Protein AF-A0A821WRP5-F1 (afdb_monomer_lite)

Organism: NCBI:txid392032

Structure (mmCIF, N/CA/C/O backbone):
data_AF-A0A821WRP5-F1
#
_entry.id   AF-A0A821WRP5-F1
#
loop_
_atom_site.group_PDB
_atom_site.id
_atom_site.type_symbol
_atom_site.label_atom_id
_atom_site.label_alt_id
_atom_site.label_comp_id
_atom_site.label_asym_id
_atom_site.label_ent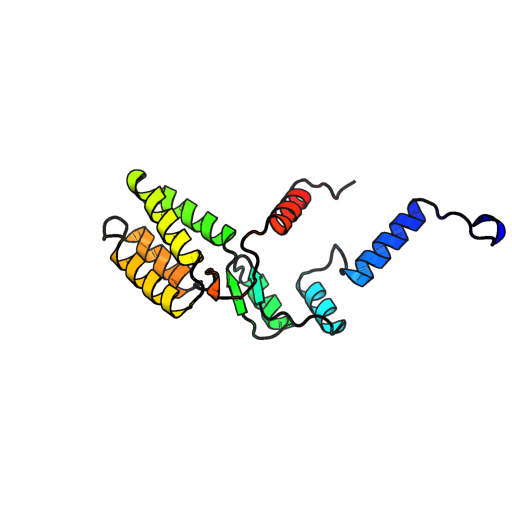ity_id
_atom_site.label_seq_id
_atom_site.pdbx_PDB_ins_code
_atom_site.Cartn_x
_atom_site.Cartn_y
_atom_site.Cartn_z
_atom_site.occupancy
_atom_site.B_iso_or_equiv
_atom_site.auth_seq_id
_atom_site.auth_comp_id
_atom_site.auth_asym_id
_atom_site.auth_atom_id
_atom_site.pdbx_PDB_model_num
ATOM 1 N N . MET A 1 1 ? 42.824 30.883 -27.222 1.00 52.09 1 MET A N 1
ATOM 2 C CA . MET A 1 1 ? 41.412 31.176 -26.844 1.00 52.09 1 MET A CA 1
ATOM 3 C C . MET A 1 1 ? 40.483 30.669 -27.947 1.00 52.09 1 MET A C 1
ATOM 5 O O . MET A 1 1 ? 40.907 30.674 -29.090 1.00 52.09 1 MET A O 1
ATOM 9 N N . LEU A 1 2 ? 39.255 30.213 -27.651 1.00 48.00 2 LEU A N 1
ATOM 10 C CA . LEU A 1 2 ? 38.344 29.538 -28.613 1.00 48.00 2 LEU A CA 1
ATOM 11 C C . LEU A 1 2 ? 38.156 30.268 -29.968 1.00 48.00 2 LEU A C 1
ATOM 13 O O . LEU A 1 2 ? 37.978 29.613 -30.993 1.00 48.00 2 LEU A O 1
ATOM 17 N N . HIS A 1 3 ? 38.312 31.595 -29.991 1.00 51.84 3 HIS A N 1
ATOM 18 C CA . HIS A 1 3 ? 38.303 32.428 -31.199 1.00 51.84 3 HIS A CA 1
ATOM 19 C C . HIS A 1 3 ? 39.407 32.119 -32.228 1.00 51.84 3 HIS A C 1
ATOM 21 O O . HIS A 1 3 ? 39.190 32.299 -33.422 1.00 51.84 3 HIS A O 1
ATOM 27 N N . GLU A 1 4 ? 40.567 31.612 -31.808 1.00 59.34 4 GLU A N 1
ATOM 28 C CA . GLU A 1 4 ? 41.700 31.310 -32.705 1.00 59.34 4 GLU A CA 1
ATOM 29 C C . GLU A 1 4 ? 41.466 30.049 -33.554 1.00 59.34 4 GLU A C 1
ATOM 31 O O . GLU A 1 4 ? 42.233 29.765 -34.469 1.00 59.34 4 GLU A O 1
ATOM 36 N N . ARG A 1 5 ? 40.402 29.286 -33.265 1.00 71.81 5 ARG A N 1
ATOM 37 C CA . ARG A 1 5 ? 40.033 28.052 -33.979 1.00 71.81 5 ARG A CA 1
ATOM 38 C C . ARG A 1 5 ? 38.814 28.211 -34.894 1.00 71.81 5 ARG A C 1
ATOM 40 O O . ARG A 1 5 ? 38.287 27.209 -35.360 1.00 71.81 5 ARG A O 1
ATOM 47 N N . GLY A 1 6 ? 38.341 29.440 -35.125 1.00 70.19 6 GLY A N 1
ATOM 48 C CA . GLY A 1 6 ? 37.154 29.699 -35.954 1.00 70.19 6 GLY A CA 1
ATOM 49 C C . GLY A 1 6 ? 35.841 29.185 -35.349 1.00 70.19 6 GLY A C 1
ATOM 50 O O . GLY A 1 6 ? 34.831 29.117 -36.041 1.00 70.19 6 GLY A O 1
ATOM 51 N N . ILE A 1 7 ? 35.846 28.821 -34.063 1.00 64.69 7 ILE A N 1
ATOM 52 C CA . ILE A 1 7 ? 34.660 28.345 -33.354 1.00 64.69 7 ILE A CA 1
ATOM 53 C C . ILE A 1 7 ? 33.909 29.573 -32.851 1.00 64.69 7 ILE A C 1
ATOM 55 O O . ILE A 1 7 ? 34.351 30.255 -31.924 1.00 64.69 7 ILE A O 1
ATOM 59 N N . THR A 1 8 ? 32.780 29.872 -33.487 1.00 79.31 8 THR A N 1
ATOM 60 C CA . THR A 1 8 ? 31.855 30.906 -33.026 1.00 79.31 8 THR A CA 1
ATOM 61 C C . THR A 1 8 ? 31.207 30.463 -31.723 1.00 79.31 8 THR A C 1
ATOM 63 O O . THR A 1 8 ? 30.772 29.318 -31.598 1.00 79.31 8 THR A O 1
ATOM 66 N N . VAL A 1 9 ? 31.147 31.366 -30.743 1.00 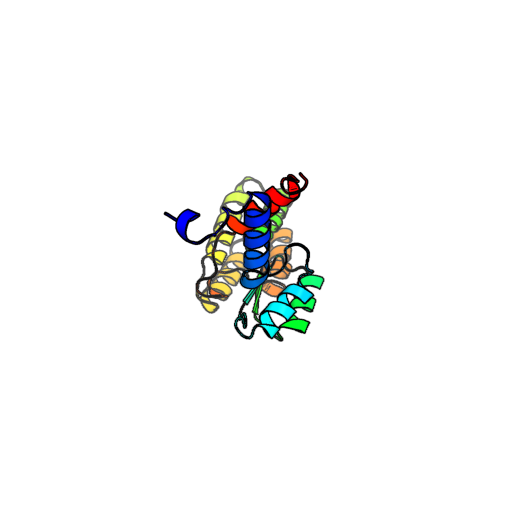79.50 9 VAL A N 1
ATOM 67 C CA . VAL A 1 9 ? 30.445 31.101 -29.484 1.00 79.50 9 VAL A CA 1
ATOM 68 C C . VAL A 1 9 ? 28.970 30.847 -29.813 1.00 79.50 9 VAL A C 1
ATOM 70 O O . VAL A 1 9 ? 28.354 31.717 -30.434 1.00 79.50 9 VAL A O 1
ATOM 73 N N . PRO A 1 10 ? 28.406 29.685 -29.443 1.00 78.56 10 PRO A N 1
ATOM 74 C CA . PRO A 1 10 ? 27.016 29.386 -29.736 1.00 78.56 10 PRO A CA 1
ATOM 75 C C . PRO A 1 10 ? 26.109 30.381 -29.015 1.00 78.56 10 PRO A C 1
ATOM 77 O O . PRO A 1 10 ? 26.334 30.749 -27.858 1.00 78.56 10 PRO A O 1
ATOM 80 N N . SER A 1 11 ? 25.064 30.812 -29.706 1.00 86.12 11 SER A N 1
ATOM 81 C CA . SER A 1 11 ? 23.987 31.584 -29.109 1.00 86.12 11 SER A CA 1
ATOM 82 C C . SER A 1 11 ? 23.290 30.775 -28.011 1.00 86.12 11 SER A C 1
ATOM 84 O O . SER A 1 11 ? 23.272 29.542 -28.013 1.00 86.12 11 SER A O 1
ATOM 86 N N . ILE A 1 12 ? 22.638 31.475 -27.082 1.00 74.00 12 ILE A N 1
ATOM 87 C CA . ILE A 1 12 ? 21.807 30.846 -26.042 1.00 74.00 12 ILE A CA 1
ATOM 88 C C . ILE A 1 12 ? 20.743 29.925 -26.663 1.00 74.00 12 ILE A C 1
ATOM 90 O O . ILE A 1 12 ? 20.415 28.885 -26.098 1.00 74.00 12 ILE A O 1
ATOM 94 N N . HIS A 1 13 ? 20.222 30.277 -27.842 1.00 78.56 13 HIS A N 1
ATOM 95 C CA . HIS A 1 13 ? 19.246 29.455 -28.549 1.00 78.56 13 HIS A CA 1
ATOM 96 C C . HIS A 1 13 ? 19.843 28.123 -29.026 1.00 78.56 13 HIS A C 1
ATOM 98 O O . HIS A 1 13 ? 19.242 27.071 -28.811 1.00 78.56 13 HIS A O 1
ATOM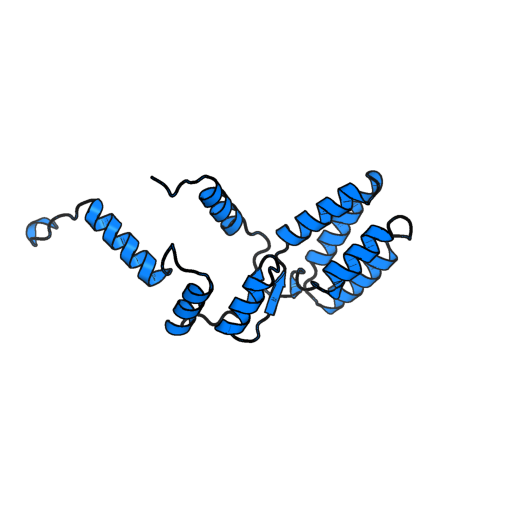 104 N N . GLU A 1 14 ? 21.039 28.153 -29.617 1.00 75.62 14 GLU A N 1
ATOM 105 C CA . GLU A 1 14 ? 21.755 26.948 -30.055 1.00 75.62 14 GLU A CA 1
ATOM 106 C C . GLU A 1 14 ? 22.125 26.059 -28.868 1.00 75.62 14 GLU A C 1
ATOM 108 O O . GLU A 1 14 ? 21.919 24.846 -28.923 1.00 75.62 14 GLU A O 1
ATOM 113 N N . LEU A 1 15 ? 22.572 26.660 -27.760 1.00 71.25 15 LEU A N 1
ATOM 114 C CA . LEU A 1 15 ? 22.867 25.934 -26.527 1.00 71.25 15 LEU A CA 1
ATOM 115 C C . LEU A 1 15 ? 21.613 25.249 -25.964 1.00 71.25 15 LEU A C 1
ATOM 117 O O . LEU A 1 15 ? 21.649 24.067 -25.632 1.00 71.25 15 LEU A O 1
ATOM 121 N N . ASN A 1 16 ? 20.484 25.957 -25.908 1.00 69.31 16 ASN A N 1
ATOM 122 C CA . ASN A 1 16 ? 19.221 25.397 -25.426 1.00 69.31 16 ASN A CA 1
ATOM 123 C C . ASN A 1 16 ? 18.692 24.282 -26.340 1.00 69.31 16 ASN A C 1
ATOM 125 O O . ASN A 1 16 ? 18.182 23.275 -25.848 1.00 69.31 16 ASN A O 1
ATOM 129 N N . SER A 1 17 ? 18.829 24.429 -27.662 1.00 75.44 17 SER A N 1
ATOM 130 C CA . SER A 1 17 ? 18.448 23.394 -28.628 1.00 75.44 17 SER A CA 1
ATOM 131 C C . SER A 1 17 ? 19.313 22.140 -28.481 1.00 75.44 17 SER A C 1
ATOM 133 O O . SER A 1 17 ? 18.786 21.025 -28.450 1.00 75.44 17 SER A O 1
ATOM 135 N N . PHE A 1 18 ? 20.625 22.316 -28.305 1.00 76.38 18 PHE A N 1
ATOM 136 C CA . PHE A 1 18 ? 21.556 21.225 -28.035 1.00 76.38 18 PHE A CA 1
ATOM 137 C C . PHE A 1 18 ? 21.220 20.510 -26.723 1.00 76.38 18 PHE A C 1
ATOM 139 O O . PHE A 1 18 ? 21.034 19.298 -26.730 1.00 76.38 18 PHE A O 1
ATOM 146 N N . LEU A 1 19 ? 21.039 21.243 -25.620 1.00 70.25 19 LEU A N 1
ATOM 147 C CA . LEU A 1 19 ? 20.686 20.662 -24.320 1.00 70.25 19 LEU A CA 1
ATOM 148 C C . LEU A 1 19 ? 19.351 19.915 -24.363 1.00 70.25 19 LEU A C 1
ATOM 150 O O . LEU A 1 19 ? 19.237 18.838 -23.789 1.00 70.25 19 LEU A O 1
ATOM 154 N N . ARG A 1 20 ? 18.348 20.445 -25.073 1.00 71.00 20 ARG A N 1
ATOM 155 C CA . ARG A 1 20 ? 17.077 19.743 -25.296 1.00 71.00 20 ARG A CA 1
ATOM 156 C C . ARG A 1 20 ? 17.276 18.456 -26.096 1.00 71.00 20 ARG A C 1
ATOM 158 O O . ARG A 1 20 ? 16.643 17.455 -25.790 1.00 71.00 20 ARG A O 1
ATOM 165 N N . THR A 1 21 ? 18.150 18.481 -27.099 1.00 75.75 21 THR A N 1
ATOM 166 C CA . THR A 1 21 ? 18.462 17.317 -27.938 1.00 75.75 21 THR A CA 1
ATOM 167 C C . THR A 1 21 ? 19.180 16.241 -27.130 1.00 75.75 21 THR A C 1
ATOM 169 O O . THR A 1 21 ? 18.729 15.104 -27.123 1.00 75.75 21 THR A O 1
ATOM 172 N N . VAL A 1 22 ? 20.221 16.607 -26.375 1.00 70.94 22 VAL A N 1
ATOM 173 C CA . VAL A 1 22 ? 20.930 15.700 -25.458 1.00 70.94 22 VAL A CA 1
ATOM 174 C C . VAL A 1 22 ? 19.968 15.128 -24.423 1.00 70.94 22 VAL A C 1
ATOM 176 O O . VAL A 1 22 ? 19.913 13.920 -24.251 1.00 70.94 22 VAL A O 1
ATOM 179 N N . LYS A 1 23 ? 19.127 15.966 -23.810 1.00 66.38 23 LYS A N 1
ATOM 180 C CA . LYS A 1 23 ? 18.127 15.515 -22.840 1.00 66.38 23 LYS A CA 1
ATOM 181 C C . LYS A 1 23 ? 17.125 14.532 -23.448 1.00 66.38 23 LYS A C 1
ATOM 183 O O . LYS A 1 23 ? 16.790 13.557 -22.797 1.00 66.38 23 LYS A O 1
ATOM 188 N N . ASN A 1 24 ? 16.662 14.770 -24.674 1.00 68.25 24 ASN A N 1
ATOM 189 C CA . ASN A 1 24 ? 15.761 13.845 -25.364 1.00 68.25 24 ASN A CA 1
ATOM 190 C C . ASN A 1 24 ? 16.453 12.525 -25.740 1.00 68.25 24 ASN A C 1
ATOM 192 O O . ASN A 1 24 ? 15.796 11.491 -25.760 1.00 68.25 24 ASN A O 1
ATOM 196 N N . ILE A 1 25 ? 17.751 12.565 -26.052 1.00 68.88 25 ILE A N 1
ATOM 197 C CA . ILE A 1 25 ? 18.556 11.377 -26.363 1.00 68.88 25 ILE A CA 1
ATOM 198 C C . ILE A 1 25 ? 18.848 10.566 -25.095 1.00 68.88 25 ILE A C 1
ATOM 200 O O . ILE A 1 25 ? 18.793 9.347 -25.145 1.00 68.88 25 ILE A O 1
ATOM 204 N N . GLU A 1 26 ? 19.154 11.218 -23.972 1.00 64.50 26 GLU A N 1
ATOM 205 C CA . GLU A 1 26 ? 19.534 10.542 -22.724 1.00 64.50 26 GLU A CA 1
ATOM 206 C C . GLU A 1 26 ? 18.332 10.149 -21.856 1.00 64.50 26 GLU A C 1
ATOM 208 O O . GLU A 1 26 ? 18.346 9.099 -21.225 1.00 64.50 26 GLU A O 1
ATOM 213 N N . LEU A 1 27 ? 17.303 10.998 -21.784 1.00 62.56 27 LEU A N 1
ATOM 214 C CA . LEU A 1 27 ? 16.180 10.858 -20.846 1.00 62.56 27 LEU A CA 1
ATOM 215 C C . LEU A 1 27 ? 14.833 10.606 -21.536 1.00 62.56 27 LEU A C 1
ATOM 217 O O . LEU A 1 27 ? 13.811 10.536 -20.854 1.00 62.56 27 LEU A O 1
ATOM 221 N N . GLY A 1 28 ? 14.822 10.508 -22.864 1.00 61.50 28 GLY A N 1
ATOM 222 C CA . GLY A 1 28 ? 13.608 10.373 -23.660 1.00 61.50 28 GLY A CA 1
ATOM 223 C C . GLY A 1 28 ? 12.853 11.699 -23.876 1.00 61.50 28 GLY A C 1
ATOM 224 O O . GLY A 1 28 ? 13.167 12.732 -23.271 1.00 61.50 28 GLY A O 1
ATOM 225 N N . PRO A 1 29 ? 11.862 11.718 -24.788 1.00 62.59 29 PRO A N 1
ATOM 226 C CA . PRO A 1 29 ? 11.104 12.926 -25.099 1.00 62.59 29 PRO A CA 1
ATOM 227 C C . PRO A 1 29 ? 10.222 13.396 -23.927 1.00 62.59 29 PRO A C 1
ATOM 229 O O . PRO A 1 29 ? 9.840 12.641 -23.039 1.00 62.59 29 PRO A O 1
ATOM 232 N N . THR A 1 30 ? 9.831 14.671 -23.928 1.00 54.78 30 THR A N 1
ATOM 233 C CA . THR A 1 30 ? 9.022 15.265 -22.842 1.00 54.78 30 THR A CA 1
ATOM 234 C C . THR A 1 30 ? 7.502 15.180 -23.042 1.00 54.78 30 THR A C 1
ATOM 236 O O . THR A 1 30 ? 6.758 15.563 -22.145 1.00 54.78 30 THR A O 1
ATOM 239 N N . SER A 1 31 ? 7.026 14.741 -24.213 1.00 55.72 31 SER A N 1
ATOM 240 C CA . SER A 1 31 ? 5.604 14.786 -24.628 1.00 55.72 31 SER A CA 1
ATOM 241 C C . SER A 1 31 ? 5.043 13.438 -25.096 1.00 55.72 31 SER A C 1
ATOM 243 O O . SER A 1 31 ? 4.013 13.381 -25.758 1.00 55.72 31 SER A O 1
ATOM 245 N N . ILE A 1 32 ? 5.770 12.375 -24.804 1.00 56.53 32 ILE A N 1
ATOM 246 C CA . ILE A 1 32 ? 5.565 11.005 -25.264 1.00 56.53 32 ILE A CA 1
ATOM 247 C C . ILE A 1 32 ? 4.672 10.264 -24.262 1.00 56.53 32 ILE A C 1
ATOM 249 O O . ILE A 1 32 ? 4.785 10.459 -23.046 1.00 56.53 32 ILE A O 1
ATOM 253 N N . SER A 1 33 ? 3.744 9.450 -24.764 1.00 63.50 33 SER A N 1
ATOM 254 C CA . SER A 1 33 ? 2.876 8.624 -23.922 1.00 63.50 33 SER A CA 1
ATOM 255 C C . SER A 1 33 ? 3.696 7.593 -23.136 1.00 63.50 33 SER A C 1
ATOM 257 O O . SER A 1 33 ? 4.821 7.259 -23.504 1.00 63.50 33 SER A O 1
ATOM 259 N N . LEU A 1 34 ? 3.161 7.073 -22.026 1.00 61.91 34 LEU A N 1
ATOM 260 C CA . LEU A 1 34 ? 3.886 6.081 -21.222 1.00 61.91 34 LEU A CA 1
ATOM 261 C C . LEU A 1 34 ? 4.288 4.852 -22.054 1.00 61.91 34 LEU A C 1
ATOM 263 O O . LEU A 1 34 ? 5.418 4.399 -21.933 1.00 61.91 34 LEU A O 1
ATOM 267 N N . GLY A 1 35 ? 3.397 4.359 -22.922 1.00 63.28 35 GLY A N 1
ATOM 268 C CA . GLY A 1 35 ? 3.679 3.199 -23.773 1.00 63.28 35 GLY A CA 1
ATOM 269 C C . GLY A 1 35 ? 4.850 3.442 -24.723 1.00 63.28 35 GLY A C 1
ATOM 270 O O . GLY A 1 35 ? 5.744 2.612 -24.827 1.00 63.28 35 GLY A O 1
ATOM 271 N N . GLU A 1 36 ? 4.909 4.617 -25.342 1.00 64.88 36 GLU A N 1
ATOM 272 C CA . GLU A 1 36 ? 6.029 4.994 -26.201 1.00 64.88 36 GLU A CA 1
ATOM 273 C C . GLU A 1 36 ? 7.331 5.191 -25.387 1.00 64.88 36 GLU A C 1
ATOM 275 O O . GLU A 1 36 ? 8.402 4.815 -25.855 1.00 64.88 36 GLU A O 1
ATOM 280 N N . ASN A 1 37 ? 7.271 5.745 -24.165 1.00 64.94 37 ASN A N 1
ATOM 281 C CA . ASN A 1 37 ? 8.446 5.870 -23.282 1.00 64.94 37 ASN A CA 1
ATOM 282 C C . ASN A 1 37 ? 9.006 4.498 -22.900 1.00 64.94 37 ASN A C 1
ATOM 284 O O . ASN A 1 37 ? 10.216 4.289 -22.904 1.00 64.94 37 ASN A O 1
ATOM 288 N N . VAL A 1 38 ? 8.118 3.560 -22.569 1.00 65.88 38 VAL A N 1
ATOM 289 C CA . VAL A 1 38 ? 8.504 2.186 -22.259 1.00 65.88 38 VAL A CA 1
ATOM 290 C C . VAL A 1 38 ? 9.094 1.514 -23.497 1.00 65.88 38 VAL A C 1
ATOM 292 O O . VAL A 1 38 ? 10.156 0.909 -23.397 1.00 65.88 38 VAL A O 1
ATOM 295 N N . GLN A 1 39 ? 8.474 1.683 -24.666 1.00 67.44 39 GLN A N 1
ATOM 296 C CA . GLN A 1 39 ? 8.991 1.168 -25.932 1.00 67.44 39 GLN A CA 1
ATOM 297 C C . GLN A 1 39 ? 10.397 1.708 -26.232 1.00 67.44 39 GLN A C 1
ATOM 299 O O . GLN A 1 39 ? 11.288 0.934 -26.567 1.00 67.44 39 GLN A O 1
ATOM 304 N N . TRP A 1 40 ? 10.632 3.005 -26.020 1.00 69.44 40 TRP A N 1
ATOM 305 C CA . TRP A 1 40 ? 11.954 3.617 -26.162 1.00 69.44 40 TRP A CA 1
ATOM 306 C C . TRP A 1 40 ? 12.987 3.020 -25.190 1.00 69.44 40 TRP A C 1
ATOM 308 O O . TRP A 1 40 ? 14.093 2.684 -25.609 1.00 69.44 40 TRP A O 1
ATOM 318 N N . CYS A 1 41 ? 12.627 2.817 -23.916 1.00 66.44 41 CYS A N 1
ATOM 319 C CA . CYS A 1 41 ? 13.492 2.159 -22.924 1.00 66.44 41 CYS A CA 1
ATOM 320 C C . CYS A 1 41 ? 13.827 0.701 -23.288 1.00 66.44 41 CYS A C 1
ATOM 322 O O . CYS A 1 41 ? 14.925 0.219 -23.008 1.00 66.44 41 CYS A O 1
ATOM 324 N N . LEU A 1 42 ? 12.881 -0.016 -23.897 1.00 66.94 42 LEU A N 1
ATOM 325 C CA . LEU A 1 42 ? 13.084 -1.390 -24.354 1.00 66.94 42 LEU A CA 1
ATOM 326 C C . LEU A 1 42 ? 13.970 -1.439 -25.603 1.00 66.94 42 LEU A C 1
ATOM 328 O O . LEU A 1 42 ? 14.858 -2.287 -25.703 1.00 66.94 42 LEU A O 1
ATOM 332 N N . GLU A 1 43 ? 13.766 -0.512 -26.540 1.00 71.44 43 GLU A N 1
ATOM 333 C CA . GLU A 1 43 ? 14.558 -0.372 -27.766 1.00 71.44 43 GLU A CA 1
ATOM 334 C C . GLU A 1 43 ? 15.998 0.062 -27.489 1.00 71.44 43 GLU A C 1
ATOM 336 O O . GLU A 1 43 ? 16.916 -0.419 -28.161 1.00 71.44 43 GLU A O 1
ATOM 341 N N . SER A 1 44 ? 16.217 0.900 -26.470 1.00 68.19 44 SER A N 1
ATOM 342 C CA . SER A 1 44 ? 17.560 1.265 -26.014 1.00 68.19 44 SER A CA 1
ATOM 343 C C . SER A 1 44 ? 18.303 0.095 -25.357 1.00 68.19 44 SER A C 1
ATOM 345 O O . SER A 1 44 ? 19.517 0.173 -25.194 1.00 68.19 44 SER A O 1
ATOM 347 N N . LYS A 1 45 ? 17.614 -1.019 -25.045 1.00 58.66 45 LYS A N 1
ATOM 348 C CA . LYS A 1 45 ? 18.149 -2.250 -24.425 1.00 58.66 45 LYS A CA 1
ATOM 349 C C . LYS A 1 45 ? 18.874 -2.045 -23.092 1.00 58.66 45 LYS A C 1
ATOM 351 O O . LYS A 1 45 ? 19.533 -2.966 -22.612 1.00 58.66 45 LYS A O 1
ATOM 356 N N . GLU A 1 46 ? 18.742 -0.877 -22.476 1.00 61.28 46 GLU A N 1
ATOM 357 C CA . GLU A 1 46 ? 19.457 -0.545 -21.242 1.00 61.28 46 GLU A CA 1
ATOM 358 C C . GLU A 1 46 ? 18.595 -0.708 -19.984 1.00 61.28 46 GLU A C 1
ATOM 360 O O . GLU A 1 46 ? 19.141 -0.767 -18.884 1.00 61.28 46 GLU A O 1
ATOM 365 N N . ILE A 1 47 ? 17.263 -0.827 -20.108 1.00 65.56 47 ILE A N 1
ATOM 366 C CA . ILE A 1 47 ? 16.359 -0.822 -18.949 1.00 65.56 47 ILE A CA 1
ATOM 367 C C . ILE A 1 47 ? 15.314 -1.945 -19.048 1.00 65.56 47 ILE A C 1
ATOM 369 O O . ILE A 1 47 ? 14.409 -1.908 -19.876 1.00 65.56 47 ILE A O 1
ATOM 373 N N . ASN A 1 48 ? 15.412 -2.929 -18.148 1.00 72.25 48 ASN A N 1
ATOM 374 C CA . ASN A 1 48 ? 14.416 -3.984 -17.919 1.00 72.25 48 ASN A CA 1
ATOM 375 C C . ASN A 1 48 ? 13.924 -3.876 -16.465 1.00 72.25 48 ASN A C 1
ATOM 377 O O . ASN A 1 48 ? 14.550 -4.455 -15.576 1.00 72.25 48 ASN A O 1
ATOM 381 N N . PRO A 1 49 ? 12.879 -3.080 -16.186 1.00 77.69 49 PRO A N 1
ATOM 382 C CA . PRO A 1 49 ? 12.461 -2.812 -14.817 1.00 77.69 49 PRO A CA 1
ATOM 383 C C . PRO A 1 49 ? 11.821 -4.054 -14.188 1.00 77.69 49 PRO A C 1
ATOM 385 O O . PRO A 1 49 ? 10.949 -4.685 -14.780 1.00 77.69 49 PRO A O 1
ATOM 388 N N . ASP A 1 50 ? 12.218 -4.383 -12.960 1.00 80.50 50 ASP A N 1
ATOM 389 C CA . ASP A 1 50 ? 11.604 -5.478 -12.193 1.00 80.50 50 ASP A CA 1
ATOM 390 C C . ASP A 1 50 ? 10.340 -5.046 -11.443 1.00 80.50 50 ASP A C 1
ATOM 392 O O . ASP A 1 50 ? 9.467 -5.867 -11.157 1.00 80.50 50 ASP A O 1
ATOM 396 N N . PHE A 1 51 ? 10.224 -3.744 -11.172 1.00 80.69 51 PHE A N 1
ATOM 397 C CA . PHE A 1 51 ? 9.134 -3.160 -10.405 1.00 80.69 51 PHE A CA 1
ATOM 398 C C . PHE A 1 51 ? 8.567 -1.927 -11.105 1.00 80.69 51 PHE A C 1
ATOM 400 O O . PHE A 1 51 ? 9.312 -1.053 -11.551 1.00 80.69 51 PHE A O 1
ATOM 407 N N . LEU A 1 52 ? 7.242 -1.816 -11.112 1.00 83.06 52 LEU A N 1
ATOM 408 C CA . LEU A 1 52 ? 6.531 -0.574 -11.396 1.00 83.06 52 LEU A CA 1
ATOM 409 C C . LEU A 1 52 ? 5.898 -0.061 -10.111 1.00 83.06 52 LEU A C 1
ATOM 411 O O . LEU A 1 52 ? 5.088 -0.753 -9.507 1.00 83.06 52 LEU A O 1
ATOM 415 N N . ILE A 1 53 ? 6.206 1.176 -9.731 1.00 84.44 53 ILE A N 1
ATOM 416 C CA . ILE A 1 53 ? 5.545 1.840 -8.605 1.00 84.44 53 ILE A CA 1
ATOM 417 C C . ILE A 1 53 ? 4.487 2.780 -9.166 1.00 84.44 53 ILE A C 1
ATOM 419 O O . ILE A 1 53 ? 4.817 3.751 -9.849 1.00 84.44 53 ILE A O 1
ATOM 423 N N . ALA A 1 54 ? 3.221 2.511 -8.868 1.00 82.50 54 ALA A N 1
ATOM 424 C CA . ALA A 1 54 ? 2.108 3.268 -9.423 1.00 82.50 54 ALA A CA 1
ATOM 425 C C . ALA A 1 54 ? 0.915 3.355 -8.471 1.00 82.50 54 ALA A C 1
ATOM 427 O O . ALA A 1 54 ? 0.828 2.655 -7.468 1.00 82.50 54 ALA A O 1
ATOM 428 N N . ASP A 1 55 ? -0.035 4.227 -8.792 1.00 80.81 55 ASP A N 1
ATOM 429 C CA . ASP A 1 55 ? -1.254 4.450 -8.010 1.00 80.81 55 ASP A CA 1
ATOM 430 C C . ASP A 1 55 ? -2.336 3.363 -8.202 1.00 80.81 55 ASP A C 1
ATOM 432 O O . ASP A 1 55 ? -3.429 3.481 -7.636 1.00 80.81 55 ASP A O 1
ATOM 436 N N . GLY A 1 56 ? -2.009 2.323 -8.978 1.00 76.62 56 GLY A N 1
ATOM 437 C CA . GLY A 1 56 ? -2.862 1.181 -9.295 1.00 76.62 56 GLY A CA 1
ATOM 438 C C . GLY A 1 56 ? -3.926 1.453 -10.353 1.00 76.62 56 GLY A C 1
ATOM 439 O O . GLY A 1 56 ? -4.939 0.767 -10.358 1.00 76.62 56 GLY A O 1
ATOM 440 N N . ALA A 1 57 ? -3.764 2.467 -11.210 1.00 81.88 57 ALA A N 1
ATOM 441 C CA . ALA A 1 57 ? -4.687 2.680 -12.321 1.00 81.88 57 A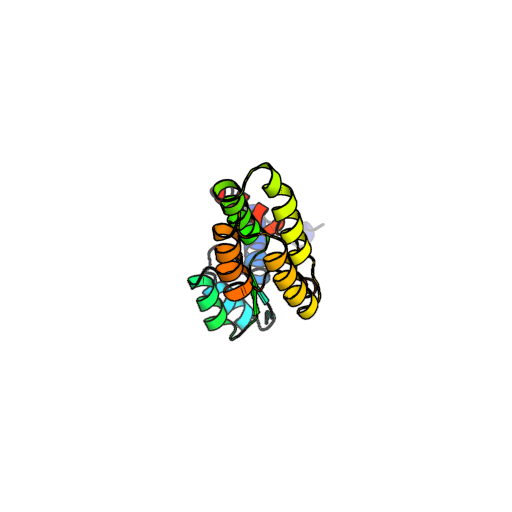LA A CA 1
ATOM 442 C C . ALA A 1 57 ? -4.595 1.548 -13.365 1.00 81.88 57 ALA A C 1
ATOM 444 O O . ALA A 1 57 ? -3.551 1.382 -13.995 1.00 81.88 57 ALA A O 1
ATOM 445 N N . ASP A 1 58 ? -5.708 0.848 -13.620 1.00 79.69 58 ASP A N 1
ATOM 446 C CA . ASP A 1 58 ? -5.777 -0.312 -14.530 1.00 79.69 58 ASP A CA 1
ATOM 447 C C . ASP A 1 58 ? -5.156 -0.046 -15.905 1.00 79.69 58 ASP A C 1
ATOM 449 O O . ASP A 1 58 ? -4.374 -0.843 -16.409 1.00 79.69 58 ASP A O 1
ATOM 453 N N . ALA A 1 59 ? -5.451 1.111 -16.504 1.00 78.38 59 ALA A N 1
ATOM 454 C CA . ALA A 1 59 ? -4.905 1.478 -17.810 1.00 78.38 59 ALA A CA 1
ATOM 455 C C . ALA A 1 59 ? -3.368 1.546 -17.812 1.00 78.38 59 ALA A C 1
ATOM 457 O O . ALA A 1 59 ? -2.733 1.187 -18.800 1.00 78.38 59 ALA A O 1
ATOM 458 N N . LEU A 1 60 ? -2.772 2.004 -16.709 1.00 75.50 60 LEU A N 1
ATOM 459 C CA . LEU A 1 60 ? -1.325 2.110 -16.562 1.00 75.50 60 LEU A CA 1
ATOM 460 C C . LEU A 1 60 ? -0.700 0.745 -16.252 1.00 75.50 60 LEU A C 1
ATOM 462 O O . LEU A 1 60 ? 0.348 0.420 -16.803 1.00 75.50 60 LEU A O 1
ATOM 466 N N . CYS A 1 61 ? -1.366 -0.061 -15.426 1.00 78.88 61 CYS A N 1
ATOM 467 C CA . CYS A 1 61 ? -0.979 -1.437 -15.137 1.00 78.88 61 CYS A CA 1
ATOM 468 C C . CYS A 1 61 ? -0.949 -2.297 -16.409 1.00 78.88 61 CYS A C 1
ATOM 470 O O . CYS A 1 61 ? 0.071 -2.918 -16.705 1.00 78.88 61 CYS A O 1
ATOM 472 N N . ASN A 1 62 ? -2.024 -2.256 -17.199 1.00 82.06 62 ASN A N 1
ATOM 473 C CA . ASN A 1 62 ? -2.147 -3.015 -18.442 1.00 82.06 62 ASN A CA 1
ATOM 474 C C . ASN A 1 62 ? -1.100 -2.567 -19.469 1.00 82.06 62 ASN A C 1
ATOM 476 O O . ASN A 1 62 ? -0.373 -3.395 -20.002 1.00 82.06 62 ASN A O 1
ATOM 480 N N . ALA A 1 63 ? -0.947 -1.253 -19.678 1.00 80.31 63 ALA A N 1
ATOM 481 C CA . ALA A 1 63 ? 0.034 -0.728 -20.628 1.00 80.31 63 ALA A CA 1
ATOM 482 C C . ALA A 1 63 ? 1.481 -1.096 -20.259 1.00 80.31 63 ALA A C 1
ATOM 484 O O . ALA A 1 63 ? 2.308 -1.314 -21.142 1.00 80.31 63 ALA A O 1
ATOM 485 N N . PHE A 1 64 ? 1.804 -1.156 -18.964 1.00 80.88 64 PHE A N 1
ATOM 486 C CA . PHE A 1 64 ? 3.122 -1.597 -18.519 1.00 80.88 64 PHE A CA 1
ATOM 487 C C . PHE A 1 64 ? 3.328 -3.089 -18.776 1.00 80.88 64 PHE A C 1
ATOM 489 O O . PHE A 1 64 ? 4.341 -3.454 -19.361 1.00 80.88 64 PHE A O 1
ATOM 496 N N . GLN A 1 65 ? 2.365 -3.936 -18.403 1.00 83.31 65 GLN A N 1
ATOM 497 C CA . GLN A 1 65 ? 2.444 -5.380 -18.642 1.00 83.31 65 GLN A CA 1
ATOM 498 C C . GLN A 1 65 ? 2.551 -5.722 -20.132 1.00 83.31 65 GLN A C 1
ATOM 500 O O . GLN A 1 65 ? 3.362 -6.568 -20.502 1.00 83.31 65 GLN A O 1
ATOM 505 N N . ASP A 1 66 ? 1.799 -5.028 -20.987 1.00 82.38 66 ASP A N 1
ATOM 506 C CA . ASP A 1 66 ? 1.858 -5.204 -22.442 1.00 82.38 66 ASP A CA 1
ATOM 507 C C . ASP A 1 66 ? 3.250 -4.889 -23.002 1.00 82.38 66 ASP A C 1
ATOM 509 O O . ASP A 1 66 ? 3.713 -5.536 -23.941 1.00 82.38 66 ASP A O 1
ATOM 513 N N . ALA A 1 67 ? 3.924 -3.893 -22.426 1.00 79.81 67 ALA A N 1
ATOM 514 C CA . ALA A 1 67 ? 5.196 -3.411 -22.931 1.00 79.81 67 ALA A CA 1
ATOM 515 C C . ALA A 1 67 ? 6.399 -4.171 -22.344 1.00 79.81 67 ALA A C 1
ATOM 517 O O . ALA A 1 67 ? 7.273 -4.598 -23.094 1.00 79.81 67 ALA A O 1
ATOM 518 N N . VAL A 1 68 ? 6.462 -4.372 -21.023 1.00 79.00 68 VAL A N 1
ATOM 519 C CA . VAL A 1 68 ? 7.624 -4.995 -20.349 1.00 79.00 68 VAL A CA 1
ATOM 520 C C . VAL A 1 68 ? 7.413 -6.455 -19.936 1.00 79.00 68 VAL A C 1
ATOM 522 O O . VAL A 1 68 ? 8.337 -7.081 -19.411 1.00 79.00 68 VAL A O 1
ATOM 525 N N . GLY A 1 69 ? 6.219 -7.003 -20.159 1.00 81.50 69 GLY A N 1
ATOM 526 C CA . GLY A 1 69 ? 5.824 -8.329 -19.695 1.00 81.50 69 GLY A CA 1
ATOM 527 C C . GLY A 1 69 ? 5.362 -8.354 -18.236 1.00 81.50 69 GLY A C 1
ATOM 528 O O . GLY A 1 69 ? 5.169 -7.328 -17.583 1.00 81.50 69 GLY A O 1
ATOM 529 N N . GLU A 1 70 ? 5.169 -9.563 -17.711 1.00 79.94 70 GLU A N 1
ATOM 530 C CA . GLU A 1 70 ? 4.721 -9.767 -16.334 1.00 79.94 70 GLU A CA 1
ATOM 531 C C . GLU A 1 70 ? 5.812 -9.340 -15.339 1.00 79.94 70 GLU A C 1
ATOM 533 O O . GLU A 1 70 ? 6.905 -9.909 -15.291 1.00 79.94 70 GLU A O 1
ATOM 538 N N . LYS A 1 71 ? 5.513 -8.300 -14.558 1.00 82.69 71 LYS A N 1
ATOM 539 C CA . LYS A 1 71 ? 6.421 -7.657 -13.603 1.00 82.69 71 LYS A CA 1
ATOM 540 C C . LYS A 1 71 ? 5.674 -7.268 -12.333 1.00 82.69 71 LYS A C 1
ATOM 542 O O . LYS A 1 71 ? 4.449 -7.125 -12.336 1.00 82.69 71 LYS A O 1
ATOM 547 N N . THR A 1 72 ? 6.417 -7.050 -11.250 1.00 82.75 72 THR A N 1
ATOM 548 C CA . THR A 1 72 ? 5.824 -6.720 -9.952 1.00 82.75 72 THR A CA 1
ATOM 549 C C . THR A 1 72 ? 5.306 -5.288 -9.949 1.00 82.75 72 THR A C 1
ATOM 551 O O . THR A 1 72 ? 6.053 -4.328 -10.145 1.00 82.75 72 THR A O 1
ATOM 554 N N . MET A 1 73 ? 4.014 -5.133 -9.673 1.00 85.06 73 MET A N 1
ATOM 555 C CA . MET A 1 73 ? 3.410 -3.825 -9.455 1.00 85.06 73 MET A CA 1
ATOM 556 C C . MET A 1 73 ? 3.363 -3.519 -7.966 1.00 85.06 73 MET A C 1
ATOM 558 O O . MET A 1 73 ? 2.751 -4.238 -7.182 1.00 85.06 73 MET A O 1
ATOM 562 N N . VAL A 1 74 ? 4.003 -2.422 -7.590 1.00 88.06 74 VAL A N 1
ATOM 563 C CA . VAL A 1 74 ? 4.054 -1.916 -6.226 1.00 88.06 74 VAL A CA 1
ATOM 564 C C . VAL A 1 74 ? 3.060 -0.769 -6.111 1.00 88.06 74 VAL A C 1
ATOM 566 O O . VAL A 1 74 ? 3.162 0.252 -6.798 1.00 88.06 74 VAL A O 1
ATOM 569 N N . MET A 1 75 ? 2.081 -0.940 -5.229 1.00 88.88 75 MET A N 1
ATOM 570 C CA . MET A 1 75 ? 1.100 0.082 -4.912 1.00 88.88 75 MET A CA 1
ATOM 571 C C . MET A 1 75 ? 1.790 1.259 -4.230 1.00 88.88 75 MET A C 1
ATOM 573 O O . MET A 1 75 ? 2.460 1.136 -3.203 1.00 88.88 75 MET A O 1
ATOM 577 N N . TYR A 1 76 ? 1.594 2.437 -4.803 1.00 86.62 76 TYR A N 1
ATOM 578 C CA . TYR A 1 76 ? 2.252 3.642 -4.357 1.00 86.62 76 TYR A CA 1
ATOM 579 C C . TYR A 1 76 ? 1.754 4.069 -2.966 1.00 86.62 76 TYR A C 1
ATOM 581 O O . TYR A 1 76 ? 0.632 4.561 -2.801 1.00 86.62 76 TYR A O 1
ATOM 589 N N . TRP A 1 77 ? 2.627 3.920 -1.963 1.00 88.88 77 TRP A N 1
ATOM 590 C CA . TRP A 1 77 ? 2.301 4.087 -0.543 1.00 88.88 77 TRP A CA 1
ATOM 591 C C . TRP A 1 77 ? 1.573 5.393 -0.214 1.00 88.88 77 TRP A C 1
ATOM 593 O O . TRP A 1 77 ? 0.526 5.362 0.424 1.00 88.88 77 TRP A O 1
ATOM 603 N N . ILE A 1 78 ? 2.062 6.557 -0.653 1.00 86.75 78 ILE A N 1
ATOM 604 C CA . ILE A 1 78 ? 1.418 7.830 -0.277 1.00 86.75 78 ILE A CA 1
ATOM 605 C C . ILE A 1 78 ? 0.013 7.945 -0.875 1.00 86.75 78 ILE A C 1
ATOM 607 O O . ILE A 1 78 ? -0.869 8.543 -0.254 1.00 86.75 78 ILE A O 1
ATOM 611 N N . HIS A 1 79 ? -0.225 7.385 -2.065 1.00 87.44 79 HIS A N 1
ATOM 612 C CA . HIS A 1 79 ? -1.567 7.357 -2.649 1.00 87.44 79 HIS A CA 1
ATOM 613 C C . HIS A 1 79 ? -2.502 6.460 -1.847 1.00 87.44 79 HIS A C 1
ATOM 615 O O . HIS A 1 79 ? -3.584 6.909 -1.457 1.00 87.44 79 HIS A O 1
ATOM 621 N N . MET A 1 80 ? -2.051 5.246 -1.529 1.00 92.38 80 MET A N 1
ATOM 622 C CA . MET A 1 80 ? -2.773 4.338 -0.642 1.00 92.38 80 MET A CA 1
ATOM 623 C C . MET A 1 80 ? -3.076 5.019 0.701 1.00 92.38 80 MET A C 1
ATOM 625 O O . MET A 1 80 ? -4.243 5.174 1.068 1.00 92.38 80 MET A O 1
ATOM 629 N N . ARG A 1 81 ? -2.055 5.558 1.379 1.00 94.00 81 ARG A N 1
ATOM 630 C CA . ARG A 1 81 ? -2.171 6.249 2.670 1.00 94.00 81 ARG A CA 1
ATOM 631 C C . ARG A 1 81 ? -3.181 7.390 2.611 1.00 94.00 81 ARG A C 1
ATOM 633 O O . ARG A 1 81 ? -4.007 7.524 3.508 1.00 94.00 81 ARG A O 1
ATOM 640 N N . ARG A 1 82 ? -3.172 8.213 1.555 1.00 93.38 82 ARG A N 1
ATOM 641 C CA . ARG A 1 82 ? -4.157 9.298 1.369 1.00 93.38 82 ARG A CA 1
ATOM 642 C C . ARG A 1 82 ? -5.586 8.764 1.275 1.00 93.38 82 ARG A C 1
ATOM 644 O O . ARG A 1 82 ? -6.476 9.322 1.923 1.00 93.38 82 ARG A O 1
ATOM 651 N N . LYS A 1 83 ? -5.816 7.704 0.493 1.00 94.50 83 LYS A N 1
ATOM 652 C CA . LYS A 1 83 ? -7.135 7.060 0.368 1.00 94.50 83 LYS A CA 1
ATOM 653 C C . LYS A 1 83 ? -7.595 6.480 1.705 1.00 94.50 83 LYS A C 1
ATOM 655 O O . LYS A 1 83 ? -8.729 6.725 2.118 1.00 94.50 83 LYS A O 1
ATOM 660 N N . VAL A 1 84 ? -6.709 5.778 2.403 1.00 96.00 84 VAL A N 1
ATOM 661 C CA . VAL A 1 84 ? -7.006 5.141 3.688 1.00 96.00 84 VAL A CA 1
ATOM 662 C C . VAL A 1 84 ? -7.278 6.172 4.779 1.00 96.00 84 VAL A C 1
ATOM 664 O O . VAL A 1 84 ? -8.339 6.124 5.392 1.00 96.00 84 VAL A O 1
ATOM 667 N N . VAL A 1 85 ? -6.427 7.188 4.946 1.00 96.38 85 VAL A N 1
ATOM 668 C CA . VAL A 1 85 ? -6.648 8.282 5.913 1.00 96.38 85 VAL A CA 1
ATOM 669 C C . VAL A 1 85 ? -7.965 9.014 5.648 1.00 96.38 85 VAL A C 1
ATOM 671 O O . VAL A 1 85 ? -8.665 9.390 6.588 1.00 96.38 85 VAL A O 1
ATOM 674 N N . LYS A 1 86 ? -8.349 9.208 4.380 1.00 96.50 86 LYS A N 1
ATOM 675 C CA . LYS A 1 86 ? -9.656 9.789 4.038 1.00 96.50 86 LYS A CA 1
ATOM 676 C C . LYS A 1 86 ? -10.809 8.909 4.534 1.00 96.50 86 LYS A C 1
ATOM 678 O O . LYS A 1 86 ? -11.776 9.446 5.070 1.00 96.50 86 LYS A O 1
ATOM 683 N N . LYS A 1 87 ? -10.704 7.586 4.380 1.00 96.19 87 LYS A N 1
ATOM 684 C CA . LYS A 1 87 ? -11.709 6.626 4.860 1.00 96.19 87 LYS A CA 1
ATOM 685 C C . LYS A 1 87 ? -11.761 6.563 6.383 1.00 96.19 87 LYS A C 1
ATOM 687 O O . LYS A 1 87 ? -12.855 6.686 6.925 1.00 96.19 87 LYS A O 1
ATOM 692 N N . ILE A 1 88 ? -10.610 6.526 7.054 1.00 95.62 88 ILE A N 1
ATOM 693 C CA . ILE A 1 88 ? -10.487 6.607 8.520 1.00 95.62 88 ILE A CA 1
ATOM 694 C C . ILE A 1 88 ? -11.227 7.836 9.047 1.00 95.62 88 ILE A C 1
ATOM 696 O O . ILE A 1 88 ? -12.113 7.715 9.884 1.00 95.62 88 ILE A O 1
ATOM 700 N N . LYS A 1 89 ? -10.958 9.019 8.482 1.00 95.56 89 LYS A N 1
ATOM 701 C CA . LYS A 1 89 ? -11.629 10.264 8.889 1.00 95.56 89 LYS A CA 1
ATOM 702 C C . LYS A 1 89 ? -13.152 10.222 8.752 1.00 95.56 89 LYS A C 1
ATOM 704 O O . LYS A 1 89 ? -13.832 10.936 9.481 1.00 95.56 89 LYS A O 1
ATOM 709 N N . SER A 1 90 ? -13.668 9.444 7.801 1.00 94.44 90 SER A N 1
ATOM 710 C CA . SER A 1 90 ? -15.105 9.337 7.526 1.00 94.44 90 SER A CA 1
ATOM 711 C C . SER A 1 90 ? -15.817 8.213 8.277 1.00 94.44 90 SER A C 1
ATOM 713 O O . SER A 1 90 ? -17.027 8.293 8.449 1.00 94.44 90 SER A O 1
ATOM 715 N N . MET A 1 91 ? -15.095 7.162 8.670 1.00 93.62 91 MET A N 1
ATOM 716 C CA . MET A 1 91 ? -15.683 5.911 9.166 1.00 93.62 91 MET A CA 1
ATOM 717 C C . MET A 1 91 ? -15.308 5.602 10.613 1.00 93.62 91 MET A C 1
ATOM 719 O O . MET A 1 91 ? -16.059 4.884 11.256 1.00 93.62 91 MET A O 1
ATOM 723 N N . VAL A 1 92 ? -14.203 6.166 11.112 1.00 93.00 92 VAL A N 1
ATOM 724 C CA . VAL A 1 92 ? -13.610 5.824 12.409 1.00 93.00 92 VAL A CA 1
ATOM 725 C C . VAL A 1 92 ? -13.750 6.973 13.397 1.00 93.00 92 VAL A C 1
ATOM 727 O O . VAL A 1 92 ? -13.583 8.151 13.049 1.00 93.00 92 VAL A O 1
ATOM 730 N N . LYS A 1 93 ? -14.030 6.647 14.661 1.00 92.69 93 LYS A N 1
ATOM 731 C CA . LYS A 1 93 ? -14.115 7.632 15.747 1.00 92.69 93 LYS A CA 1
ATOM 732 C C . LYS A 1 93 ? -12.805 8.385 15.917 1.00 92.69 93 LYS A C 1
ATOM 734 O O . LYS A 1 93 ? -11.732 7.796 15.945 1.00 92.69 93 LYS A O 1
ATOM 739 N N . LYS A 1 94 ? -12.894 9.702 16.129 1.00 93.56 94 LYS A N 1
ATOM 740 C CA . LYS A 1 94 ? -11.724 10.591 16.235 1.00 93.56 94 LYS A CA 1
ATOM 741 C C . LYS A 1 94 ? -10.684 10.136 17.269 1.00 93.56 94 LYS A C 1
ATOM 743 O O . LYS A 1 94 ? -9.501 10.330 17.025 1.00 93.56 94 LYS A O 1
ATOM 748 N N . SER A 1 95 ? -11.116 9.538 18.381 1.00 93.56 95 SER A N 1
ATOM 749 C CA . SER A 1 95 ? -10.235 9.021 19.438 1.00 93.56 95 SER A CA 1
ATOM 750 C C . SER A 1 95 ? -9.346 7.856 19.000 1.00 93.56 95 SER A C 1
ATOM 752 O O . SER A 1 95 ? -8.344 7.609 19.648 1.00 93.56 95 SER A O 1
ATOM 754 N N . GLU A 1 96 ? -9.710 7.150 17.930 1.00 92.38 96 GLU A N 1
ATOM 755 C CA . GLU A 1 96 ? -9.036 5.931 17.463 1.00 92.38 96 GLU A CA 1
ATOM 756 C C . GLU A 1 96 ? -8.269 6.149 16.147 1.00 92.38 96 GLU A C 1
ATOM 758 O O . GLU A 1 96 ? -7.467 5.312 15.746 1.00 92.38 96 GLU A O 1
ATOM 763 N N . GLN A 1 97 ? -8.487 7.280 15.463 1.00 94.62 97 GLN A N 1
ATOM 764 C CA . GLN A 1 97 ? -7.912 7.530 14.134 1.00 94.62 97 GLN A CA 1
ATOM 765 C C . GLN A 1 97 ? -6.381 7.546 14.133 1.00 94.62 97 GLN A C 1
ATOM 767 O O . GLN A 1 97 ? -5.779 7.068 13.178 1.00 94.62 97 GLN A O 1
ATOM 772 N N . GLU A 1 98 ? -5.758 8.130 15.158 1.00 95.69 98 GLU A N 1
ATOM 773 C CA . GLU A 1 98 ? -4.298 8.240 15.237 1.00 95.69 98 GLU A CA 1
ATOM 774 C C . GLU A 1 98 ? -3.648 6.869 15.427 1.00 95.69 98 GLU A C 1
ATOM 776 O O . GLU A 1 98 ? -2.793 6.483 14.633 1.00 95.69 98 GLU A O 1
ATOM 781 N N . ASP A 1 99 ? -4.129 6.097 16.401 1.00 94.81 99 ASP A N 1
ATOM 782 C CA . ASP A 1 99 ? -3.657 4.738 16.667 1.00 94.81 99 ASP A CA 1
ATOM 783 C C . ASP A 1 99 ? -3.824 3.828 15.445 1.00 94.81 99 ASP A C 1
ATOM 785 O O . ASP A 1 99 ? -2.923 3.062 15.102 1.00 94.81 99 ASP A O 1
ATOM 789 N N . LEU A 1 100 ? -4.950 3.952 14.740 1.00 95.06 100 LEU A N 1
ATOM 790 C CA . LEU A 1 100 ? -5.228 3.151 13.555 1.00 95.06 100 LEU A CA 1
ATOM 791 C C . LEU A 1 100 ? -4.311 3.521 12.379 1.00 95.06 100 LEU A C 1
ATOM 793 O O . LEU A 1 100 ? -3.849 2.638 11.658 1.00 95.06 100 LEU A O 1
ATOM 797 N N . VAL A 1 101 ? -3.986 4.807 12.202 1.00 95.75 101 VAL A N 1
ATOM 798 C CA . VAL A 1 101 ? -2.971 5.235 11.224 1.00 95.75 101 VAL A CA 1
ATOM 799 C C . VAL A 1 101 ? -1.589 4.701 11.602 1.00 95.75 101 VAL A C 1
ATOM 801 O O . VAL A 1 101 ? -0.899 4.178 10.729 1.00 95.75 101 VAL A O 1
ATOM 804 N N . ASN A 1 102 ? -1.200 4.782 12.875 1.00 96.19 102 ASN A N 1
ATOM 805 C CA . ASN A 1 102 ? 0.107 4.320 13.353 1.00 96.19 102 ASN A CA 1
ATOM 806 C C . ASN A 1 102 ? 0.296 2.804 13.167 1.00 96.19 102 ASN A C 1
ATOM 808 O O . ASN A 1 102 ? 1.378 2.348 12.789 1.00 96.19 102 ASN A O 1
ATOM 812 N N . ASP A 1 103 ? -0.756 2.012 13.377 1.00 95.94 103 ASP A N 1
ATOM 813 C CA . ASP A 1 103 ? -0.716 0.573 13.116 1.00 95.94 103 ASP A CA 1
ATOM 814 C C . ASP A 1 103 ? -0.530 0.263 11.621 1.00 95.94 103 ASP A C 1
ATOM 816 O O . ASP A 1 103 ? 0.263 -0.608 11.265 1.00 95.94 103 ASP A O 1
ATOM 820 N N . ILE A 1 104 ? -1.215 0.990 10.731 1.00 96.12 104 ILE A N 1
ATOM 821 C CA . ILE A 1 104 ? -1.045 0.828 9.276 1.00 96.12 104 ILE A CA 1
ATOM 822 C C . ILE A 1 104 ? 0.372 1.234 8.852 1.00 96.12 104 ILE A C 1
ATOM 824 O O . ILE A 1 104 ? 0.982 0.562 8.021 1.00 96.12 104 ILE A O 1
ATOM 828 N N . GLU A 1 105 ? 0.918 2.311 9.419 1.00 94.81 105 GLU A N 1
ATOM 829 C CA . GLU A 1 105 ? 2.311 2.705 9.180 1.00 94.81 105 GLU A CA 1
ATOM 830 C C . GLU A 1 105 ? 3.281 1.613 9.650 1.00 94.81 105 GLU A C 1
ATOM 832 O O . GLU A 1 105 ? 4.231 1.289 8.943 1.00 94.81 105 GLU A O 1
ATOM 837 N N . SER A 1 106 ? 2.996 0.958 10.776 1.00 95.06 106 SER A N 1
ATOM 838 C CA . SER A 1 106 ? 3.794 -0.174 11.260 1.00 95.06 106 SER A CA 1
ATOM 839 C C . SER A 1 106 ? 3.786 -1.354 10.283 1.00 95.06 106 SER A C 1
ATOM 841 O O . SER A 1 106 ? 4.832 -1.956 10.046 1.00 95.06 106 SER A O 1
ATOM 843 N N . LEU A 1 107 ? 2.639 -1.656 9.661 1.00 95.38 107 LEU A N 1
ATOM 844 C CA . LEU A 1 107 ? 2.565 -2.658 8.593 1.00 95.38 107 LEU A CA 1
ATOM 845 C C . LEU A 1 107 ? 3.415 -2.255 7.384 1.00 95.38 107 LEU A C 1
ATOM 847 O O . LEU A 1 107 ? 4.140 -3.097 6.854 1.00 95.38 107 LEU A O 1
ATOM 851 N N . GLN A 1 108 ? 3.382 -0.977 6.986 1.00 93.88 108 GLN A N 1
ATOM 852 C CA . GLN A 1 108 ? 4.149 -0.482 5.840 1.00 93.88 108 GLN A CA 1
ATOM 853 C C . GLN A 1 108 ? 5.651 -0.727 6.011 1.00 93.88 108 GLN A C 1
ATOM 855 O O . GLN A 1 108 ? 6.296 -1.154 5.057 1.00 93.88 108 GLN A O 1
ATOM 860 N N . PHE A 1 109 ? 6.195 -0.519 7.213 1.00 91.19 109 PHE A N 1
ATOM 861 C CA . PHE A 1 109 ? 7.625 -0.693 7.497 1.00 91.19 109 PHE A CA 1
ATOM 862 C C . PHE A 1 109 ? 8.102 -2.146 7.509 1.00 91.19 109 PHE A C 1
ATOM 864 O O . PHE A 1 109 ? 9.291 -2.414 7.704 1.00 91.19 109 PHE A O 1
ATOM 871 N N . THR A 1 110 ? 7.198 -3.100 7.320 1.00 91.94 110 THR A N 1
ATOM 872 C CA . THR A 1 110 ? 7.566 -4.506 7.311 1.00 91.94 110 THR A CA 1
ATOM 873 C C . THR A 1 110 ? 8.441 -4.832 6.101 1.00 91.94 110 THR A C 1
ATOM 875 O O . THR A 1 110 ? 8.129 -4.449 4.977 1.00 91.94 110 THR A O 1
ATOM 878 N N . GLN A 1 111 ? 9.532 -5.568 6.327 1.00 89.50 111 GLN A N 1
ATOM 879 C CA . GLN A 1 111 ? 10.480 -5.968 5.275 1.00 89.50 111 GLN A CA 1
ATOM 880 C C . GLN A 1 111 ? 10.358 -7.439 4.852 1.00 89.50 111 GLN A C 1
ATOM 882 O O . GLN A 1 111 ? 10.869 -7.805 3.801 1.00 89.50 111 GLN A O 1
ATOM 887 N N . ASP A 1 112 ? 9.697 -8.281 5.650 1.00 91.25 112 ASP A N 1
ATOM 888 C CA . ASP A 1 112 ? 9.490 -9.707 5.363 1.00 91.25 112 ASP A CA 1
ATOM 889 C C . ASP A 1 112 ? 7.995 -9.961 5.139 1.00 91.25 112 ASP A C 1
ATOM 891 O O . ASP A 1 112 ? 7.159 -9.599 5.968 1.00 91.25 112 ASP A O 1
ATOM 895 N N . GLU A 1 113 ? 7.654 -10.591 4.017 1.00 92.56 113 GLU A N 1
ATOM 896 C CA . GLU A 1 113 ? 6.271 -10.903 3.638 1.00 92.56 113 GLU A CA 1
ATOM 897 C C . GLU A 1 113 ? 5.517 -11.684 4.725 1.00 92.56 113 GLU A C 1
ATOM 899 O O . GLU A 1 113 ? 4.359 -11.390 5.014 1.00 92.56 113 GLU A O 1
ATOM 904 N N . ARG A 1 114 ? 6.167 -12.639 5.398 1.00 95.25 114 ARG A N 1
ATOM 905 C CA . ARG A 1 114 ? 5.525 -13.427 6.460 1.00 95.25 114 ARG A CA 1
ATOM 906 C C . ARG A 1 114 ? 5.212 -12.554 7.663 1.00 95.25 114 ARG A C 1
ATOM 908 O O . ARG A 1 114 ? 4.149 -12.709 8.259 1.00 95.25 114 ARG A O 1
ATOM 915 N N . ILE A 1 115 ? 6.106 -11.626 8.012 1.00 95.31 115 ILE A N 1
ATOM 916 C CA . ILE A 1 115 ? 5.835 -10.643 9.069 1.00 95.31 115 ILE A CA 1
ATOM 917 C C . ILE A 1 115 ? 4.661 -9.750 8.657 1.00 95.31 115 ILE A C 1
ATOM 919 O O . ILE A 1 115 ? 3.815 -9.457 9.498 1.00 95.31 115 ILE A O 1
ATOM 923 N N . PHE A 1 116 ? 4.559 -9.371 7.380 1.00 95.81 116 PHE A N 1
ATOM 924 C CA . PHE A 1 116 ? 3.473 -8.519 6.894 1.00 95.81 116 PHE A CA 1
ATOM 925 C C . PHE A 1 116 ? 2.128 -9.246 6.972 1.00 95.81 116 PHE A C 1
ATOM 927 O O . PHE A 1 116 ? 1.155 -8.680 7.467 1.00 95.81 116 PHE A O 1
ATOM 934 N N . ILE A 1 117 ? 2.084 -10.519 6.570 1.00 95.75 117 ILE A N 1
ATOM 935 C CA . ILE A 1 117 ? 0.894 -11.374 6.670 1.00 95.75 117 ILE A CA 1
ATOM 936 C C . ILE A 1 117 ? 0.467 -11.535 8.135 1.00 95.75 117 ILE A C 1
ATOM 938 O O . ILE A 1 117 ? -0.684 -11.272 8.477 1.00 95.75 117 ILE A O 1
ATOM 942 N N . ILE A 1 118 ? 1.397 -11.891 9.028 1.00 96.88 118 ILE A N 1
ATOM 943 C CA . ILE A 1 118 ? 1.100 -12.049 10.462 1.00 96.88 118 ILE A CA 1
ATOM 944 C C . ILE A 1 118 ? 0.635 -10.721 11.072 1.00 96.88 118 ILE A C 1
ATOM 946 O O . ILE A 1 118 ? -0.336 -10.688 11.828 1.00 96.88 118 ILE A O 1
ATOM 950 N N . GLY A 1 119 ? 1.309 -9.618 10.743 1.00 96.50 119 GLY A N 1
ATOM 951 C CA . GLY A 1 119 ? 0.940 -8.279 11.190 1.00 96.50 119 GLY A CA 1
ATOM 952 C C . GLY A 1 119 ? -0.457 -7.884 10.717 1.00 96.50 119 GLY A C 1
ATOM 953 O O . GLY A 1 119 ? -1.235 -7.349 11.502 1.00 96.50 119 GLY A O 1
ATOM 954 N N . SER A 1 120 ? -0.802 -8.208 9.471 1.00 96.25 120 SER A N 1
ATOM 955 C CA . SER A 1 120 ? -2.120 -7.958 8.882 1.00 96.25 120 SER A CA 1
ATOM 956 C C . SER A 1 120 ? -3.223 -8.729 9.613 1.00 96.25 120 SER A C 1
ATOM 958 O O . SER A 1 120 ? -4.251 -8.153 9.973 1.00 96.25 120 SER A O 1
ATOM 960 N N . ASP A 1 121 ? -2.985 -10.001 9.939 1.00 95.31 121 ASP A N 1
ATOM 961 C CA . ASP A 1 121 ? -3.912 -10.805 10.742 1.00 95.31 121 ASP A CA 1
ATOM 962 C C . ASP A 1 121 ? -4.098 -10.240 12.155 1.00 95.31 121 ASP A C 1
ATOM 964 O O . ASP A 1 121 ? -5.210 -10.219 12.693 1.00 95.31 121 ASP A O 1
ATOM 968 N N . LEU A 1 122 ? -3.008 -9.793 12.785 1.00 95.50 122 LEU A N 1
ATOM 969 C CA . LEU A 1 122 ? -3.053 -9.165 14.105 1.00 95.50 122 LEU A CA 1
ATOM 970 C C . LEU A 1 122 ? -3.782 -7.820 14.061 1.00 95.50 122 LEU A C 1
ATOM 972 O O . LEU A 1 122 ? -4.558 -7.536 14.971 1.00 95.50 122 LEU A O 1
ATOM 976 N N . PHE A 1 123 ? -3.598 -7.029 13.003 1.00 94.88 123 PHE A N 1
ATOM 977 C CA . PHE A 1 123 ? -4.305 -5.770 12.779 1.00 94.88 123 PHE A CA 1
ATOM 978 C C . PHE A 1 123 ? -5.822 -5.986 12.722 1.00 94.88 123 PHE A C 1
ATOM 980 O O . PHE A 1 123 ? -6.560 -5.355 13.480 1.00 94.88 123 PHE A O 1
ATOM 987 N N . VAL A 1 124 ? -6.289 -6.934 11.902 1.00 93.56 124 VAL A N 1
ATOM 988 C CA . VAL A 1 124 ? -7.723 -7.257 11.768 1.00 93.56 124 VAL A CA 1
ATOM 989 C C . VAL A 1 124 ? -8.316 -7.762 13.090 1.00 93.56 124 VAL A C 1
ATOM 991 O O . VAL A 1 124 ? -9.472 -7.480 13.397 1.00 93.56 124 VAL A O 1
ATOM 994 N N . LYS A 1 125 ? -7.533 -8.477 13.909 1.00 92.12 125 LYS A N 1
ATOM 995 C CA . LYS A 1 125 ? -7.964 -8.945 15.241 1.00 92.12 125 LYS A CA 1
ATOM 996 C C . LYS A 1 125 ? -7.959 -7.844 16.304 1.00 92.12 125 LYS A C 1
ATOM 998 O O . LYS A 1 125 ? -8.781 -7.898 17.218 1.00 92.12 125 LYS A O 1
ATOM 1003 N N . LYS A 1 126 ? -7.020 -6.893 16.226 1.00 92.06 126 LYS A N 1
ATOM 1004 C CA . LYS A 1 126 ? -6.844 -5.805 17.201 1.00 92.06 126 LYS A CA 1
ATOM 1005 C C . LYS A 1 126 ? -8.011 -4.829 17.160 1.00 92.06 126 LYS A C 1
ATOM 1007 O O . LYS A 1 126 ? -8.487 -4.421 18.216 1.00 92.06 126 LYS A O 1
ATOM 1012 N N . TRP A 1 127 ? -8.450 -4.453 15.964 1.00 89.56 127 TRP A N 1
ATOM 1013 C CA . TRP A 1 127 ? -9.511 -3.471 15.782 1.00 89.56 127 TRP A CA 1
ATOM 1014 C C . TRP A 1 127 ? -10.882 -4.156 15.897 1.00 89.56 127 TRP A C 1
ATOM 1016 O O . TRP A 1 127 ? -11.252 -4.950 15.031 1.00 89.56 127 TRP A O 1
ATOM 1026 N N . PRO A 1 128 ? -11.634 -3.920 16.992 1.00 77.00 128 PRO A N 1
ATOM 1027 C CA . PRO A 1 128 ? -12.859 -4.658 17.276 1.00 77.00 128 PRO A CA 1
ATOM 1028 C C . PRO A 1 128 ? -13.989 -4.288 16.304 1.00 77.00 128 PRO A C 1
ATOM 1030 O O . PRO A 1 128 ? -13.918 -3.321 15.548 1.00 77.00 128 PRO A O 1
ATOM 1033 N N . LYS A 1 129 ? -15.104 -5.028 16.394 1.00 66.06 129 LYS A N 1
ATOM 1034 C CA . LYS A 1 129 ? -16.317 -4.855 15.567 1.00 66.06 129 LYS A CA 1
ATOM 1035 C C . LYS A 1 129 ? -16.901 -3.429 15.527 1.00 66.06 129 LYS A C 1
ATOM 1037 O O . LYS A 1 129 ? -17.792 -3.180 14.724 1.00 66.06 129 LYS A O 1
ATOM 1042 N N . THR A 1 130 ? -16.470 -2.503 16.384 1.00 64.75 130 THR A N 1
ATOM 1043 C CA . THR A 1 130 ? -16.912 -1.099 16.336 1.00 64.75 130 THR A CA 1
ATOM 1044 C C . THR A 1 130 ? -16.470 -0.387 15.064 1.00 64.75 130 THR A C 1
ATOM 1046 O O . THR A 1 130 ? -17.180 0.505 14.617 1.00 64.75 130 THR A O 1
ATOM 1049 N N . GLU A 1 131 ? -15.375 -0.836 14.449 1.00 81.06 131 GLU A N 1
ATOM 1050 C CA . GLU A 1 131 ? -14.825 -0.270 13.214 1.00 81.06 131 GLU A CA 1
ATOM 1051 C C . GLU A 1 131 ? -14.956 -1.243 12.027 1.00 81.06 131 GLU A C 1
ATOM 1053 O O . GLU A 1 131 ? -14.235 -1.139 11.036 1.00 81.06 131 GLU A O 1
ATOM 1058 N N . LEU A 1 132 ? -15.902 -2.194 12.112 1.00 84.69 132 LEU A N 1
ATOM 1059 C CA . LEU A 1 132 ? -16.057 -3.315 11.172 1.00 84.69 132 LEU A CA 1
ATOM 1060 C C . LEU A 1 132 ? -16.124 -2.864 9.709 1.00 84.69 132 LEU A C 1
ATOM 1062 O O . LEU A 1 132 ? -15.458 -3.452 8.869 1.00 84.69 132 LEU A O 1
ATOM 1066 N N . ASN A 1 133 ? -16.850 -1.781 9.418 1.00 91.50 133 ASN A N 1
ATOM 1067 C CA . ASN A 1 133 ? -16.968 -1.254 8.055 1.00 91.50 133 ASN A CA 1
ATOM 1068 C C . ASN A 1 133 ? -15.619 -0.788 7.493 1.00 91.50 133 ASN A C 1
ATOM 1070 O O . ASN A 1 133 ? -15.340 -0.971 6.309 1.00 91.50 133 ASN A O 1
ATOM 1074 N N . PHE A 1 134 ? -14.790 -0.154 8.328 1.00 94.50 134 PHE A N 1
ATOM 1075 C CA . PHE A 1 134 ? -13.461 0.269 7.910 1.00 94.50 134 PHE A CA 1
ATOM 1076 C C . PHE A 1 134 ? -12.523 -0.933 7.784 1.00 94.50 134 PHE A C 1
ATOM 1078 O O . PHE A 1 134 ? -11.782 -1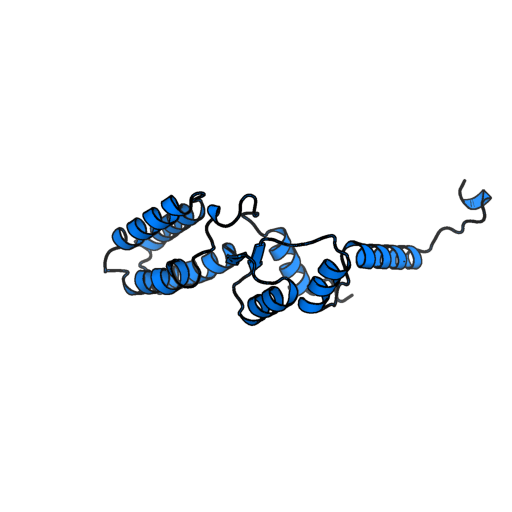.006 6.809 1.00 94.50 134 PHE A O 1
ATOM 1085 N N . ILE A 1 135 ? -12.565 -1.872 8.732 1.00 94.94 135 ILE A N 1
ATOM 1086 C CA . ILE A 1 135 ? -11.700 -3.057 8.716 1.00 94.94 135 ILE A CA 1
ATOM 1087 C C . ILE A 1 135 ? -12.026 -3.969 7.532 1.00 94.94 135 ILE A C 1
ATOM 1089 O O . ILE A 1 135 ? -11.106 -4.392 6.841 1.00 94.94 135 ILE A O 1
ATOM 1093 N N . GLU A 1 136 ? -13.302 -4.193 7.222 1.00 94.06 136 GLU A N 1
ATOM 1094 C CA . GLU A 1 136 ? -13.734 -4.942 6.037 1.00 94.06 136 GLU A CA 1
ATOM 1095 C C . GLU A 1 136 ? -13.281 -4.251 4.745 1.00 94.06 136 GLU A C 1
ATOM 1097 O O . GLU A 1 136 ? -12.703 -4.887 3.864 1.00 94.06 136 GLU A O 1
ATOM 1102 N N . TYR A 1 137 ? -13.458 -2.927 4.655 1.00 95.25 137 TYR A N 1
ATOM 1103 C CA . TYR A 1 137 ? -12.913 -2.136 3.550 1.00 95.25 137 TYR A CA 1
ATOM 1104 C C . TYR A 1 137 ? -11.395 -2.311 3.429 1.00 95.25 137 TYR A C 1
ATOM 1106 O O . TYR A 1 137 ? -10.889 -2.555 2.336 1.00 95.25 137 TYR A O 1
ATOM 1114 N N . PHE A 1 138 ? -10.666 -2.176 4.536 1.00 95.94 138 PHE A N 1
ATOM 1115 C CA . PHE A 1 138 ? -9.212 -2.209 4.522 1.00 95.94 138 PHE A CA 1
ATOM 1116 C C . PHE A 1 138 ? -8.683 -3.598 4.160 1.00 95.94 138 PHE A C 1
ATOM 1118 O O . PHE A 1 138 ? -7.760 -3.710 3.358 1.00 95.94 138 PHE A O 1
ATOM 1125 N N . GLN A 1 139 ? -9.308 -4.652 4.682 1.00 95.31 139 GLN A N 1
ATOM 1126 C CA . GLN A 1 139 ? -8.954 -6.033 4.384 1.00 95.31 139 GLN A CA 1
ATOM 1127 C C . GLN A 1 139 ? -9.187 -6.381 2.910 1.00 95.31 139 GLN A C 1
ATOM 1129 O O . GLN A 1 139 ? -8.296 -6.934 2.262 1.00 95.31 139 GLN A O 1
ATOM 1134 N N . ASN A 1 140 ? -10.352 -6.030 2.368 1.00 94.88 140 ASN A N 1
ATOM 1135 C CA . ASN A 1 140 ? -10.693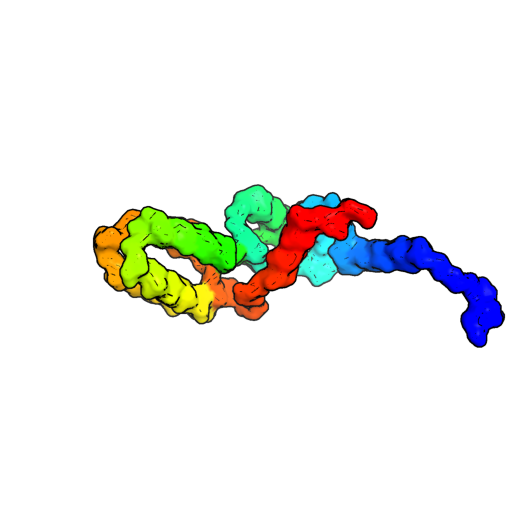 -6.343 0.982 1.00 94.88 140 ASN A CA 1
ATOM 1136 C C . ASN A 1 140 ? -9.820 -5.552 -0.001 1.00 94.88 140 ASN A C 1
ATOM 1138 O O . ASN A 1 140 ? -9.239 -6.127 -0.920 1.00 94.88 140 ASN A O 1
ATOM 1142 N N . GLU A 1 141 ? -9.677 -4.246 0.219 1.00 94.75 141 GLU A N 1
ATOM 1143 C CA . GLU A 1 141 ? -8.975 -3.364 -0.712 1.00 94.75 141 GLU A CA 1
ATOM 1144 C C . GLU A 1 141 ? -7.450 -3.480 -0.578 1.00 94.75 141 GLU A C 1
ATOM 1146 O O . GLU A 1 141 ? -6.747 -3.659 -1.568 1.00 94.75 141 GLU A O 1
ATOM 1151 N N . TRP A 1 142 ? -6.916 -3.391 0.643 1.00 95.62 142 TRP A N 1
ATOM 1152 C CA . TRP A 1 142 ? -5.484 -3.162 0.871 1.00 95.62 142 TRP A CA 1
ATOM 1153 C C . TRP A 1 142 ? -4.736 -4.371 1.415 1.00 95.62 142 TRP A C 1
ATOM 1155 O O . TRP A 1 142 ? -3.515 -4.390 1.340 1.00 95.62 142 TRP A O 1
ATOM 1165 N N . LEU A 1 143 ? -5.419 -5.384 1.948 1.00 94.81 143 LEU A N 1
ATOM 1166 C CA . LEU A 1 143 ? -4.763 -6.629 2.376 1.00 94.81 143 LEU A CA 1
ATOM 1167 C C . LEU A 1 143 ? -4.969 -7.776 1.381 1.00 94.81 143 LEU A C 1
ATOM 1169 O O . LEU A 1 143 ? -4.193 -8.727 1.397 1.00 94.81 143 LEU A O 1
ATOM 1173 N N . THR A 1 144 ? -5.970 -7.667 0.501 1.00 91.62 144 THR A N 1
ATOM 1174 C CA . THR A 1 144 ? -6.310 -8.704 -0.485 1.00 91.62 144 THR A CA 1
ATOM 1175 C C . THR A 1 144 ? -6.077 -8.228 -1.917 1.00 91.62 144 THR A C 1
ATOM 1177 O O . THR A 1 144 ? -5.207 -8.766 -2.593 1.00 91.62 144 THR A O 1
ATOM 1180 N N . ALA A 1 145 ? -6.819 -7.219 -2.389 1.00 89.50 145 ALA A N 1
ATOM 1181 C CA . ALA A 1 145 ? -6.751 -6.793 -3.791 1.00 89.50 145 ALA A CA 1
ATOM 1182 C C . ALA A 1 145 ? -5.444 -6.057 -4.136 1.00 89.50 145 ALA A C 1
ATOM 1184 O O . ALA A 1 145 ? -4.867 -6.266 -5.202 1.00 89.50 145 ALA A O 1
ATOM 1185 N N . HIS A 1 146 ? -4.962 -5.206 -3.230 1.00 89.38 146 HIS A N 1
ATOM 1186 C CA . HIS A 1 146 ? -3.786 -4.366 -3.440 1.00 89.38 146 HIS A CA 1
ATOM 1187 C C . HIS A 1 146 ? -2.827 -4.450 -2.252 1.00 89.38 146 HIS A C 1
ATOM 1189 O O . HIS A 1 146 ? -2.595 -3.445 -1.591 1.00 89.38 146 HIS A O 1
ATOM 1195 N N . ASN A 1 147 ? -2.274 -5.632 -1.964 1.00 91.38 147 ASN A N 1
ATOM 1196 C CA . ASN A 1 147 ? -1.398 -5.872 -0.803 1.00 91.38 147 ASN A CA 1
ATOM 1197 C C . ASN A 1 147 ? 0.073 -5.446 -0.997 1.00 91.38 147 ASN A C 1
ATOM 1199 O O . ASN A 1 147 ? 0.844 -5.406 -0.041 1.00 91.38 147 ASN A O 1
ATOM 1203 N N . ALA A 1 148 ? 0.457 -5.072 -2.216 1.00 91.38 148 ALA A N 1
ATOM 1204 C CA . ALA A 1 148 ? 1.830 -4.757 -2.594 1.00 91.38 148 ALA A CA 1
ATOM 1205 C C . ALA A 1 148 ? 2.263 -3.314 -2.230 1.00 91.38 148 ALA A C 1
ATOM 1207 O O . ALA A 1 148 ? 2.714 -2.573 -3.098 1.00 91.38 148 ALA A O 1
ATOM 1208 N N . TRP A 1 149 ? 2.107 -2.878 -0.973 1.00 92.12 149 TRP A N 1
ATOM 1209 C CA . TRP A 1 149 ? 2.447 -1.507 -0.513 1.00 92.12 149 TRP A CA 1
ATOM 1210 C C . TRP A 1 149 ? 3.420 -1.437 0.675 1.00 92.12 149 TRP A C 1
ATOM 1212 O O . TRP A 1 149 ? 3.789 -0.332 1.086 1.00 92.12 149 TRP A O 1
ATOM 1222 N N . TYR A 1 150 ? 3.820 -2.577 1.243 1.00 92.31 150 TYR A N 1
ATOM 1223 C CA . TYR A 1 150 ? 4.815 -2.645 2.317 1.00 92.31 150 TYR A CA 1
ATOM 1224 C C . TYR A 1 150 ? 6.247 -2.684 1.756 1.00 92.31 150 TYR A C 1
ATOM 1226 O O . TYR A 1 150 ? 6.466 -3.030 0.595 1.00 92.31 150 TYR A O 1
ATOM 1234 N N . GLU A 1 151 ? 7.247 -2.312 2.559 1.00 89.06 151 GLU A N 1
ATOM 1235 C CA . GLU A 1 151 ? 8.637 -2.148 2.088 1.00 89.06 151 GLU A CA 1
ATOM 1236 C C . GLU A 1 151 ? 9.272 -3.435 1.569 1.00 89.06 151 GLU A C 1
ATOM 1238 O O . GLU A 1 151 ? 10.076 -3.397 0.639 1.00 89.06 151 GLU A O 1
ATOM 1243 N N . GLY A 1 152 ? 8.892 -4.573 2.142 1.00 87.75 152 GLY A N 1
ATOM 1244 C CA . GLY A 1 152 ? 9.387 -5.884 1.732 1.00 87.75 152 GLY A CA 1
ATOM 1245 C C . GLY A 1 152 ? 8.984 -6.317 0.319 1.00 87.75 152 GLY A C 1
ATOM 1246 O O . GLY A 1 152 ? 9.536 -7.292 -0.174 1.00 87.75 152 GLY A O 1
ATOM 1247 N N . VAL A 1 153 ? 8.061 -5.614 -0.350 1.00 87.38 153 VAL A N 1
ATOM 1248 C CA . VAL A 1 153 ? 7.646 -5.933 -1.732 1.00 87.38 153 VAL A CA 1
ATOM 1249 C C . VAL A 1 153 ? 8.772 -5.671 -2.733 1.00 87.38 153 VAL A C 1
ATOM 1251 O O . VAL A 1 153 ? 8.904 -6.385 -3.723 1.00 87.38 153 VAL A O 1
ATOM 1254 N N . GLY A 1 154 ? 9.596 -4.653 -2.486 1.00 77.94 154 GLY A N 1
ATOM 1255 C CA . GLY A 1 154 ? 10.722 -4.330 -3.349 1.00 77.94 154 GLY A CA 1
ATOM 1256 C C . GLY A 1 154 ? 11.848 -3.694 -2.555 1.00 77.94 154 GLY A C 1
ATOM 1257 O O . GLY A 1 154 ? 11.755 -2.553 -2.098 1.00 77.94 154 GLY A O 1
ATOM 1258 N N . HIS A 1 155 ? 12.939 -4.442 -2.409 1.00 65.50 155 HIS A N 1
ATOM 1259 C CA . HIS A 1 155 ? 14.132 -3.965 -1.724 1.00 65.50 155 HIS A CA 1
ATOM 1260 C C . HIS A 1 155 ? 14.667 -2.691 -2.398 1.00 65.50 155 HIS A C 1
ATOM 1262 O O . HIS A 1 155 ? 14.800 -2.628 -3.617 1.00 65.50 155 HIS A O 1
ATOM 1268 N N . PHE A 1 156 ? 14.998 -1.684 -1.583 1.00 62.31 156 PHE A N 1
ATOM 1269 C CA . PHE A 1 156 ? 15.558 -0.393 -2.014 1.00 62.31 156 PHE A CA 1
ATOM 1270 C C . PHE A 1 156 ? 14.616 0.517 -2.821 1.00 62.31 156 PHE A C 1
ATOM 1272 O O . PHE A 1 156 ? 15.064 1.525 -3.373 1.00 62.31 156 PHE A O 1
ATOM 1279 N N . ILE A 1 157 ? 13.310 0.235 -2.840 1.00 67.81 157 ILE A N 1
ATOM 1280 C CA . ILE A 1 157 ? 12.319 1.158 -3.397 1.00 67.81 157 ILE A CA 1
ATOM 1281 C C . ILE A 1 157 ? 12.171 2.390 -2.480 1.00 67.81 157 ILE A C 1
ATOM 1283 O O . ILE A 1 157 ? 11.978 2.243 -1.269 1.00 67.81 157 ILE A O 1
ATOM 1287 N N . PRO A 1 158 ? 12.264 3.624 -3.012 1.00 60.88 158 PRO A N 1
ATOM 1288 C CA . PRO A 1 158 ? 12.191 4.831 -2.195 1.00 60.88 158 PRO A CA 1
ATOM 1289 C C . PRO A 1 158 ? 10.837 4.990 -1.483 1.00 60.88 158 PRO A C 1
ATOM 1291 O O . PRO A 1 158 ? 9.777 4.979 -2.107 1.00 60.88 158 PRO A O 1
ATOM 1294 N N . ARG A 1 159 ? 10.897 5.235 -0.164 1.00 56.72 159 ARG A N 1
ATOM 1295 C CA . ARG A 1 159 ? 9.747 5.495 0.735 1.00 56.72 159 ARG A CA 1
ATOM 1296 C C . ARG A 1 159 ? 8.936 6.737 0.374 1.00 56.72 159 ARG A C 1
ATOM 1298 O O . ARG A 1 159 ? 7.752 6.834 0.693 1.00 56.72 159 ARG A O 1
ATOM 1305 N N . THR A 1 160 ? 9.596 7.735 -0.208 1.00 53.22 160 THR A N 1
ATOM 1306 C CA . THR A 1 160 ? 9.023 9.051 -0.481 1.00 53.22 160 THR A CA 1
ATOM 1307 C C . THR A 1 160 ? 9.203 9.391 -1.947 1.00 53.22 160 THR A C 1
ATOM 1309 O O . THR A 1 160 ? 10.263 9.194 -2.536 1.00 53.22 160 THR A O 1
ATOM 1312 N N . ASN A 1 161 ? 8.150 9.934 -2.547 1.00 57.97 161 ASN A N 1
ATOM 1313 C CA . ASN A 1 161 ? 8.168 10.350 -3.939 1.00 57.97 161 ASN A CA 1
ATOM 1314 C C . ASN A 1 161 ? 8.393 11.859 -4.077 1.00 57.97 161 ASN A C 1
ATOM 1316 O O . ASN A 1 161 ? 7.911 12.431 -5.048 1.00 57.97 161 ASN A O 1
ATOM 1320 N N . ASN A 1 162 ? 9.087 12.519 -3.137 1.00 56.31 162 ASN A N 1
ATOM 1321 C CA . ASN A 1 162 ? 9.269 13.981 -3.148 1.00 56.31 162 ASN A CA 1
ATOM 1322 C C . ASN A 1 162 ? 9.595 14.513 -4.556 1.00 56.31 162 ASN A C 1
ATOM 1324 O O . ASN A 1 162 ? 9.064 15.542 -4.957 1.00 56.31 162 ASN A O 1
ATOM 1328 N N . THR A 1 163 ? 10.374 13.761 -5.336 1.00 55.06 163 THR A N 1
ATOM 1329 C CA . THR A 1 163 ? 10.653 14.002 -6.757 1.00 55.06 163 THR A CA 1
ATOM 1330 C C . THR A 1 163 ? 9.412 13.937 -7.665 1.00 55.06 163 THR A C 1
ATOM 1332 O O . THR A 1 163 ? 9.148 14.880 -8.400 1.00 55.06 163 THR A O 1
ATOM 1335 N N . LEU A 1 164 ? 8.612 12.870 -7.615 1.00 62.94 164 LEU A N 1
ATOM 1336 C CA . LEU A 1 164 ? 7.360 12.699 -8.375 1.00 62.94 164 LEU A CA 1
ATOM 1337 C C . LEU A 1 164 ? 6.277 13.709 -7.961 1.00 62.94 164 LEU A C 1
ATOM 1339 O O . LEU A 1 164 ? 5.596 14.273 -8.816 1.00 62.94 164 LEU A O 1
ATOM 1343 N N . GLU A 1 165 ? 6.122 13.981 -6.663 1.00 59.03 165 GLU A N 1
ATOM 1344 C CA . GLU A 1 165 ? 5.197 15.007 -6.173 1.00 59.03 165 GLU A CA 1
ATOM 1345 C C . GLU A 1 165 ? 5.650 16.420 -6.533 1.00 59.03 165 GLU A C 1
ATOM 1347 O O . GLU A 1 165 ? 4.814 17.239 -6.921 1.00 59.03 165 GLU A O 1
ATOM 1352 N N . ALA A 1 166 ? 6.953 16.708 -6.483 1.00 58.12 166 ALA A N 1
ATOM 1353 C CA . ALA A 1 166 ? 7.503 17.964 -6.981 1.00 58.12 166 ALA A CA 1
ATOM 1354 C C . ALA A 1 166 ? 7.237 18.121 -8.482 1.00 58.12 166 ALA A C 1
ATOM 1356 O O . ALA A 1 166 ? 6.694 19.148 -8.888 1.00 58.12 166 ALA A O 1
ATOM 1357 N N . THR A 1 167 ? 7.519 17.097 -9.290 1.00 60.25 167 THR A N 1
ATOM 1358 C CA . THR A 1 167 ? 7.269 17.105 -10.740 1.00 60.25 167 THR A CA 1
ATOM 1359 C C . THR A 1 167 ? 5.789 17.321 -11.053 1.00 60.25 167 THR A C 1
ATOM 1361 O O . THR A 1 167 ? 5.444 18.247 -11.787 1.00 60.25 167 THR A O 1
ATOM 1364 N N . ASN A 1 168 ? 4.887 16.569 -10.416 1.00 63.50 168 ASN A N 1
ATOM 1365 C CA . ASN A 1 168 ? 3.442 16.738 -10.590 1.00 63.50 168 ASN A CA 1
ATOM 1366 C C . ASN A 1 168 ? 2.960 18.126 -10.155 1.00 63.50 168 ASN A C 1
ATOM 1368 O O . ASN A 1 168 ? 2.106 18.720 -10.811 1.00 63.50 168 ASN A O 1
ATOM 1372 N N . ASN A 1 169 ? 3.503 18.670 -9.066 1.00 60.03 169 ASN A N 1
ATOM 1373 C CA . ASN A 1 169 ? 3.173 20.018 -8.613 1.00 60.03 169 ASN A CA 1
ATOM 1374 C C . ASN A 1 169 ? 3.659 21.095 -9.588 1.00 60.03 169 ASN A C 1
ATOM 1376 O O . ASN A 1 169 ? 2.967 22.094 -9.761 1.00 60.03 169 ASN A O 1
ATOM 1380 N N . VAL A 1 170 ? 4.818 20.921 -10.226 1.00 64.62 170 VAL A N 1
ATOM 1381 C CA . VAL A 1 170 ? 5.325 21.846 -11.253 1.00 64.62 170 VAL A CA 1
ATOM 1382 C C . VAL A 1 170 ? 4.445 21.798 -12.506 1.00 64.62 170 VAL A C 1
ATOM 1384 O O . VAL A 1 170 ? 4.066 22.858 -13.007 1.00 64.62 170 VAL A O 1
ATOM 1387 N N . ILE A 1 171 ? 4.049 20.600 -12.952 1.00 60.12 171 ILE A N 1
ATOM 1388 C CA . ILE A 1 171 ? 3.145 20.398 -14.099 1.00 60.12 171 ILE A CA 1
ATOM 1389 C C . ILE A 1 171 ? 1.772 21.025 -13.825 1.00 60.12 171 ILE A C 1
ATOM 1391 O O . ILE A 1 171 ? 1.299 21.841 -14.611 1.00 60.12 171 ILE A O 1
ATOM 1395 N N . LYS A 1 172 ? 1.159 20.732 -12.670 1.00 63.75 172 LYS A N 1
ATOM 1396 C CA . LYS A 1 172 ? -0.142 21.305 -12.269 1.00 63.75 172 LYS A CA 1
ATOM 1397 C C . LYS A 1 172 ? -0.111 22.828 -12.122 1.00 63.75 172 LYS A C 1
ATOM 1399 O O . LYS A 1 172 ? -1.144 23.471 -12.262 1.00 63.75 172 LYS A O 1
ATOM 1404 N N . LYS A 1 173 ? 1.059 23.404 -11.829 1.00 72.06 173 LYS A N 1
ATOM 1405 C CA . LYS A 1 173 ? 1.270 24.857 -11.732 1.00 72.06 173 LYS A CA 1
ATOM 1406 C C . LYS A 1 173 ? 1.599 25.517 -13.079 1.00 72.06 173 LYS A C 1
ATOM 1408 O O . LYS A 1 173 ? 1.864 26.714 -13.086 1.00 72.06 173 LYS A O 1
ATOM 1413 N N . GLY A 1 174 ? 1.608 24.774 -14.191 1.00 47.38 174 GLY A N 1
ATOM 1414 C CA . GLY A 1 174 ? 1.768 25.332 -15.540 1.00 47.38 174 GLY A CA 1
ATOM 1415 C C . GLY A 1 174 ? 3.143 25.943 -15.832 1.00 47.38 174 GLY A C 1
ATOM 1416 O O . GLY A 1 174 ? 3.283 26.706 -16.778 1.00 47.38 174 GLY A O 1
ATOM 1417 N N . LYS A 1 175 ? 4.190 25.621 -15.061 1.00 50.12 175 LYS A N 1
ATOM 1418 C CA . LYS A 1 175 ? 5.523 26.247 -15.218 1.00 50.12 175 LYS A CA 1
ATOM 1419 C C . LYS A 1 175 ? 6.323 25.791 -16.456 1.00 50.12 175 LYS A C 1
ATOM 1421 O O . LYS A 1 175 ? 7.507 26.091 -16.546 1.00 50.12 175 LYS A O 1
ATOM 1426 N N . TYR A 1 176 ? 5.686 25.085 -17.390 1.00 48.75 176 TYR A N 1
ATOM 1427 C CA . TYR A 1 176 ? 6.251 24.712 -18.695 1.00 48.75 176 TYR A CA 1
ATOM 1428 C C . TYR A 1 176 ? 5.492 25.325 -19.884 1.00 48.75 176 TYR A C 1
ATOM 1430 O O . TYR A 1 176 ? 5.814 25.021 -21.028 1.00 48.75 176 TYR A O 1
ATOM 1438 N N . THR A 1 177 ? 4.513 26.204 -19.643 1.00 41.03 177 THR A N 1
ATOM 1439 C CA . THR A 1 177 ? 3.906 27.040 -20.690 1.00 41.03 177 THR A CA 1
ATOM 1440 C C . THR A 1 177 ? 4.396 28.478 -20.545 1.00 41.03 177 THR A C 1
ATOM 1442 O O . THR A 1 177 ? 3.679 29.329 -20.018 1.00 41.03 177 THR A O 1
ATOM 1445 N N . SER A 1 178 ? 5.634 28.728 -20.966 1.00 38.31 178 SER A N 1
ATOM 1446 C CA . SER A 1 178 ? 6.166 30.061 -21.291 1.00 38.31 178 SER A CA 1
ATOM 1447 C C . SER A 1 178 ? 7.487 29.925 -22.029 1.00 38.31 178 SER A C 1
ATOM 1449 O O . SER A 1 178 ? 8.390 29.294 -21.432 1.00 38.31 178 SER A O 1
#

Sequence (178 aa):
MLHERGITVPSIHELNSFLRTVKNIELGPTSISLGENVQWCLESKEINPDFLIADGADALCNAFQDAVGEKTMVMYWIHMRRKVVKKIKSMVKKSEQEDLVNDIESLQFTQDERIFIIGSDLFVKKWPKTELNFIEYFQNEWLTAHNAWYEGVGHFIPRTNNTLEATNNVIKKGKYTS

pLDDT: mean 79.1, std 14.72, range [38.31, 96.88]

Radius of gyration: 22.72 Å; chains: 1; bounding box: 59×46×55 Å

Foldseek 3Di:
DCVVVVDDDDDPVRVVVVVQVVCCVPVNHPPDDPLVSLQVVVVVVPDQDQEDEDCPDPVNVVSCCVRRNDHHYAHHQVSVLVVLLVVCVVQPDPVCSVVLSVLVVVLQADQDPVCNVVSLVVSLVVDDPSRVVSSVVCCVVDVPVRVRRHCNNDPPDDPDPCVVVVVVVCVVVVVVVD

Secondary structure (DSSP, 8-state):
-GGGGT-PPPPHHHHHHHHHHHHHHHH--SS--HHHHHHHHHHTTS---SEEEE---HHHHHHHHHHH-S-EEEE-HHHHHHHHHHHHHHHS-TTTHHHHHHHHHHHHT--SHHHHHHHHHHHHHHS-GGGHHHHHHHIIIIIIIT-TTSGGGSTT--S--HHHHHHHHHHHTTTT--